Protein AF-C0B5C5-F1 (afdb_monomer_lite)

Foldseek 3Di:
DVVQLCVQQPCDPPDHHDDLVVSLVCVLVCVVHDDDVVVNVVCVVCSVVVNVVVVVVD

InterPro domains:
  IPR037522 HD-GYP domain [PS51832] (1-58)

pLDDT: mean 88.49, std 10.14, range [52.81, 96.75]

Secondary structure (DSSP, 8-state):
-HHHHHHHHSPBTTBPPPPHHHHHHHHHTTTT----HHHHHHHHHHHHHHHHHHHHH-

Sequence (58 aa):
MADVYDALVGKRVYKDAYSHEQAMKMILNGECGAFNPLLMEVLVEIRDKIKEEIRYEA

Radius of gyration: 11.28 Å; chains: 1; bounding box: 26×23×28 Å

Organism: NCBI:txid470146

Structure (mmCIF, N/CA/C/O backbone):
data_AF-C0B5C5-F1
#
_entry.id   AF-C0B5C5-F1
#
loop_
_atom_site.group_PDB
_atom_site.id
_atom_site.type_symbol
_atom_site.label_atom_id
_atom_site.label_alt_id
_atom_site.label_comp_id
_atom_site.label_asym_id
_atom_site.label_entity_id
_atom_site.label_seq_id
_atom_site.pdbx_PDB_ins_code
_atom_site.Cartn_x
_atom_site.Cartn_y
_atom_site.Cartn_z
_atom_site.occupancy
_atom_site.B_iso_or_equiv
_atom_site.auth_seq_id
_atom_site.auth_comp_id
_atom_site.au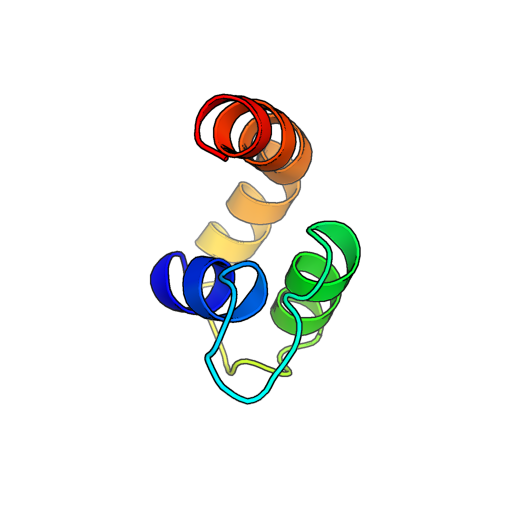th_asym_id
_atom_site.auth_atom_id
_atom_site.pdbx_PDB_model_num
ATOM 1 N N . MET A 1 1 ? -1.512 -5.829 -6.277 1.00 88.44 1 MET A N 1
ATOM 2 C CA . MET A 1 1 ? -1.212 -4.567 -5.565 1.00 88.44 1 MET A CA 1
ATOM 3 C C . MET A 1 1 ? -2.419 -4.121 -4.760 1.00 88.44 1 MET A C 1
ATOM 5 O O . MET A 1 1 ? -2.295 -4.106 -3.549 1.00 88.44 1 MET A O 1
ATOM 9 N N . ALA A 1 2 ? -3.567 -3.840 -5.391 1.00 90.75 2 ALA A N 1
ATOM 10 C CA . ALA A 1 2 ? -4.800 -3.474 -4.685 1.00 90.75 2 ALA A CA 1
ATOM 11 C C . ALA A 1 2 ? -5.196 -4.506 -3.611 1.00 90.75 2 ALA A C 1
ATOM 13 O O . ALA A 1 2 ? -5.256 -4.143 -2.447 1.00 90.75 2 ALA A O 1
ATOM 14 N N . ASP A 1 3 ? -5.291 -5.796 -3.958 1.00 90.75 3 ASP A N 1
ATOM 15 C CA . ASP A 1 3 ? -5.598 -6.864 -2.983 1.00 90.75 3 ASP A CA 1
ATOM 16 C C . ASP A 1 3 ? -4.601 -6.939 -1.823 1.00 90.75 3 ASP A C 1
ATOM 18 O O . ASP A 1 3 ? -4.952 -7.256 -0.693 1.00 90.75 3 ASP A O 1
ATOM 22 N N . VAL A 1 4 ? -3.326 -6.652 -2.098 1.00 92.50 4 VAL A N 1
ATOM 23 C CA . VAL A 1 4 ? -2.276 -6.641 -1.073 1.00 92.50 4 VAL A CA 1
ATOM 24 C C . VAL A 1 4 ? -2.478 -5.456 -0.140 1.00 92.50 4 VAL A C 1
ATOM 26 O O . VAL A 1 4 ? -2.393 -5.620 1.072 1.00 92.50 4 VAL A O 1
ATOM 29 N N . TYR A 1 5 ? -2.757 -4.281 -0.700 1.00 92.50 5 TYR A N 1
ATOM 30 C CA . TYR A 1 5 ? -3.050 -3.083 0.066 1.00 92.50 5 TYR A CA 1
ATOM 31 C C . TYR A 1 5 ? -4.306 -3.285 0.931 1.00 92.50 5 TYR A C 1
ATOM 33 O O . TYR A 1 5 ? -4.240 -3.069 2.139 1.00 92.50 5 TYR A O 1
ATOM 41 N N . ASP A 1 6 ? -5.399 -3.789 0.353 1.00 90.31 6 ASP A N 1
ATOM 42 C CA . ASP A 1 6 ? -6.642 -4.098 1.069 1.00 90.31 6 ASP A CA 1
ATOM 43 C C . ASP A 1 6 ? -6.404 -5.115 2.189 1.00 90.31 6 ASP A C 1
ATOM 45 O O . ASP A 1 6 ? -6.770 -4.899 3.339 1.00 90.31 6 ASP A O 1
ATOM 49 N N . ALA A 1 7 ? -5.641 -6.174 1.920 1.00 90.56 7 ALA A N 1
ATOM 50 C CA . ALA A 1 7 ? -5.302 -7.152 2.941 1.00 90.56 7 ALA A CA 1
ATOM 51 C C . ALA A 1 7 ? -4.426 -6.580 4.079 1.00 90.56 7 ALA A C 1
ATOM 53 O O . ALA A 1 7 ? -4.363 -7.200 5.149 1.00 90.56 7 ALA A O 1
ATOM 54 N N . LEU A 1 8 ? -3.706 -5.470 3.866 1.00 91.00 8 LEU A N 1
ATOM 55 C CA . LEU A 1 8 ? -2.902 -4.791 4.890 1.00 91.00 8 LEU A CA 1
ATOM 56 C C . LEU A 1 8 ? -3.744 -3.835 5.740 1.00 91.00 8 LEU A C 1
ATOM 58 O O . LEU A 1 8 ? -3.564 -3.819 6.957 1.00 91.00 8 LEU A O 1
ATOM 62 N N . VAL A 1 9 ? -4.641 -3.059 5.125 1.00 90.62 9 VAL A N 1
ATOM 63 C CA . VAL A 1 9 ? -5.498 -2.088 5.834 1.00 90.62 9 VAL A CA 1
ATOM 64 C C . VAL A 1 9 ? -6.824 -2.683 6.318 1.00 90.62 9 VAL A C 1
ATOM 66 O O . VAL A 1 9 ? -7.507 -2.094 7.151 1.00 90.62 9 VAL A O 1
ATOM 69 N N . GLY A 1 10 ? -7.184 -3.864 5.828 1.00 85.06 10 GLY A N 1
ATOM 70 C CA . GLY A 1 10 ? -8.358 -4.616 6.240 1.00 85.06 10 GLY A CA 1
ATOM 71 C C . GLY A 1 10 ? -8.165 -5.276 7.605 1.00 85.06 10 GLY A C 1
ATOM 72 O O . GLY A 1 10 ? -7.109 -5.837 7.920 1.00 85.06 10 GLY A O 1
ATOM 73 N N . LYS A 1 11 ? -9.212 -5.239 8.435 1.00 73.00 11 LYS A N 1
ATOM 74 C CA . LYS A 1 11 ? -9.206 -5.861 9.764 1.00 73.00 11 LYS A CA 1
ATOM 75 C C . LYS A 1 11 ? -9.256 -7.383 9.626 1.00 73.00 11 LYS A C 1
ATOM 77 O O . LYS A 1 11 ? -10.211 -7.931 9.081 1.00 73.00 11 LYS A O 1
ATOM 82 N N . ARG A 1 12 ? -8.252 -8.086 10.154 1.00 73.19 12 ARG A N 1
ATOM 83 C CA . ARG A 1 12 ? -8.241 -9.556 10.197 1.00 73.19 12 ARG A CA 1
ATOM 84 C C . ARG A 1 12 ? -8.673 -10.034 11.580 1.00 73.19 12 ARG A C 1
ATOM 86 O O . ARG A 1 12 ? -8.426 -9.367 12.578 1.00 73.19 12 ARG A O 1
ATOM 93 N N . VAL A 1 13 ? -9.263 -11.228 11.656 1.00 72.69 13 VAL A N 1
ATOM 94 C CA . VAL A 1 13 ? -9.774 -11.828 12.912 1.00 72.69 13 VAL A CA 1
ATOM 95 C C . VAL A 1 13 ? -8.704 -11.910 14.014 1.00 72.69 13 VAL A C 1
ATOM 97 O O . VAL A 1 13 ? -9.024 -11.843 15.195 1.00 72.69 13 VAL A O 1
ATOM 100 N N . TYR A 1 14 ? -7.433 -12.038 13.630 1.00 70.50 14 TYR A N 1
ATOM 101 C CA . TYR A 1 14 ? -6.297 -12.286 14.525 1.00 70.50 14 TYR A CA 1
ATOM 102 C C . TYR A 1 14 ? -5.205 -11.206 14.456 1.00 70.50 14 TYR A C 1
ATOM 104 O O . TYR A 1 14 ? -4.135 -11.383 15.037 1.00 70.50 14 TYR A O 1
ATOM 112 N N . LYS A 1 15 ? -5.420 -10.121 13.699 1.00 74.31 15 LYS A N 1
ATOM 113 C CA . LYS A 1 15 ? -4.412 -9.076 13.503 1.00 74.31 15 LYS A CA 1
ATOM 114 C C . LYS A 1 15 ? -5.071 -7.742 13.189 1.00 74.31 15 LYS A C 1
ATOM 116 O O . LYS A 1 15 ? -5.895 -7.656 12.276 1.00 74.31 15 LYS A O 1
ATOM 121 N N . ASP A 1 16 ? -4.654 -6.719 13.922 1.00 79.88 16 ASP A N 1
ATOM 122 C CA . ASP A 1 16 ? -5.082 -5.354 13.662 1.00 79.88 16 ASP A CA 1
ATOM 123 C C . ASP A 1 16 ? -4.629 -4.893 12.274 1.00 79.88 16 ASP A C 1
ATOM 125 O O . ASP A 1 16 ? -3.567 -5.282 11.775 1.00 79.88 16 ASP A O 1
ATOM 129 N N . ALA A 1 17 ? -5.471 -4.070 11.657 1.00 87.56 17 ALA A N 1
ATOM 130 C CA . ALA A 1 17 ? -5.175 -3.427 10.390 1.00 87.56 17 ALA A CA 1
ATOM 131 C C . ALA A 1 17 ? -3.933 -2.537 10.513 1.00 87.56 17 ALA A C 1
ATOM 133 O O . ALA A 1 17 ? -3.758 -1.815 11.500 1.00 87.56 17 ALA A O 1
ATOM 134 N N . TYR A 1 18 ? -3.092 -2.549 9.484 1.00 91.25 18 TYR A N 1
ATOM 135 C CA . TYR A 1 18 ? -2.059 -1.537 9.334 1.00 91.25 18 TYR A CA 1
ATOM 136 C C . TYR A 1 18 ? -2.692 -0.203 8.943 1.00 91.25 18 TYR A C 1
ATOM 138 O O . TYR A 1 18 ? -3.699 -0.148 8.238 1.00 91.25 18 TYR A O 1
ATOM 146 N N . SER A 1 19 ? -2.066 0.895 9.362 1.00 92.44 19 SER A N 1
ATOM 147 C CA . SER A 1 19 ? -2.434 2.211 8.837 1.00 92.44 19 SER A CA 1
ATOM 148 C C . SER A 1 19 ? -2.081 2.324 7.349 1.00 92.44 19 SER A C 1
ATOM 150 O O . SER A 1 19 ? -1.156 1.657 6.879 1.00 92.44 19 SER A O 1
ATOM 152 N N . HIS A 1 20 ? -2.760 3.225 6.627 1.00 93.06 20 HIS A N 1
ATOM 153 C CA . HIS A 1 20 ? -2.432 3.565 5.234 1.00 93.06 20 HIS A CA 1
ATOM 154 C C . HIS A 1 20 ? -0.924 3.802 5.049 1.00 93.06 20 HIS A C 1
ATOM 156 O O . HIS A 1 20 ? -0.296 3.176 4.202 1.00 93.06 20 HIS A O 1
ATOM 162 N N . GLU A 1 21 ? -0.318 4.633 5.903 1.00 93.94 21 GLU A N 1
ATOM 163 C CA . GLU A 1 21 ? 1.112 4.969 5.830 1.00 93.94 21 GLU A CA 1
ATOM 164 C C . GLU A 1 21 ? 2.011 3.734 5.968 1.00 93.94 21 GLU A C 1
ATOM 166 O O . GLU A 1 21 ? 3.007 3.586 5.258 1.00 93.94 21 GLU A O 1
ATOM 171 N N . GLN A 1 22 ? 1.655 2.821 6.875 1.00 94.19 22 GLN A N 1
ATOM 172 C CA . GLN A 1 22 ? 2.397 1.579 7.068 1.00 94.19 22 GLN A CA 1
ATOM 173 C C . GLN A 1 22 ? 2.244 0.649 5.864 1.00 94.19 22 GLN A C 1
ATOM 175 O O . GLN A 1 22 ? 3.249 0.130 5.386 1.00 94.19 22 GLN A O 1
ATOM 180 N N . ALA A 1 23 ? 1.028 0.480 5.341 1.00 94.00 23 ALA A N 1
ATOM 181 C CA . ALA A 1 23 ? 0.780 -0.349 4.165 1.00 94.00 23 ALA A CA 1
ATOM 182 C C . ALA A 1 23 ? 1.547 0.169 2.936 1.00 94.00 23 ALA A C 1
ATOM 184 O O . ALA A 1 23 ? 2.224 -0.603 2.256 1.00 94.00 23 ALA A O 1
ATOM 185 N N . MET A 1 24 ? 1.525 1.486 2.706 1.00 94.88 24 MET A N 1
ATOM 186 C CA . MET A 1 24 ? 2.286 2.130 1.633 1.00 94.88 24 MET A CA 1
ATOM 187 C C . MET A 1 24 ? 3.786 1.895 1.797 1.00 94.88 24 MET A C 1
ATOM 189 O O . MET A 1 24 ? 4.449 1.487 0.848 1.00 94.88 24 MET A O 1
ATOM 193 N N . LYS A 1 25 ? 4.327 2.080 3.007 1.00 95.75 25 LYS A N 1
ATOM 194 C CA . LYS A 1 25 ? 5.748 1.836 3.280 1.00 95.75 25 LYS A CA 1
ATOM 195 C C . LYS A 1 25 ? 6.149 0.386 2.993 1.00 95.75 25 LYS A C 1
ATOM 197 O O . LYS A 1 25 ? 7.158 0.166 2.332 1.00 95.75 25 LYS A O 1
ATOM 202 N N . MET A 1 26 ? 5.355 -0.587 3.440 1.00 94.94 26 MET A N 1
ATOM 203 C CA . MET A 1 26 ? 5.628 -2.012 3.209 1.00 94.94 26 MET A CA 1
ATOM 204 C C . MET A 1 26 ? 5.631 -2.359 1.714 1.00 94.94 26 MET A C 1
ATOM 206 O O . MET A 1 26 ? 6.523 -3.063 1.240 1.00 94.94 26 MET A O 1
ATOM 210 N N . ILE A 1 27 ? 4.669 -1.826 0.954 1.00 95.06 27 ILE A N 1
ATOM 211 C CA . ILE A 1 27 ? 4.587 -2.039 -0.496 1.00 95.06 27 ILE A CA 1
ATOM 212 C C . ILE A 1 27 ? 5.785 -1.398 -1.210 1.00 95.06 27 ILE A C 1
ATOM 214 O O . ILE A 1 27 ? 6.428 -2.057 -2.026 1.00 95.06 27 ILE A O 1
ATOM 218 N N . LEU A 1 28 ? 6.129 -0.148 -0.879 1.00 93.88 28 LEU A N 1
ATOM 219 C CA . LEU A 1 28 ? 7.241 0.589 -1.497 1.00 93.88 28 LEU A CA 1
ATOM 220 C C . LEU A 1 28 ? 8.615 -0.012 -1.176 1.00 93.88 28 LEU A C 1
ATOM 222 O O . LEU A 1 28 ? 9.510 0.029 -2.015 1.00 93.88 28 LEU A O 1
ATOM 226 N N . ASN A 1 29 ? 8.767 -0.618 0.001 1.00 94.94 29 ASN A N 1
ATOM 227 C CA . ASN A 1 29 ? 9.987 -1.318 0.401 1.00 94.94 29 ASN A CA 1
ATOM 228 C C . ASN A 1 29 ? 10.130 -2.717 -0.226 1.00 94.94 29 ASN A C 1
ATOM 230 O O . ASN A 1 29 ? 11.143 -3.379 -0.005 1.00 94.94 29 ASN A O 1
ATOM 234 N N . GLY A 1 30 ? 9.127 -3.198 -0.968 1.00 93.56 30 GLY A N 1
ATOM 235 C CA . GLY A 1 30 ? 9.133 -4.543 -1.549 1.00 93.56 30 GLY A CA 1
ATOM 236 C C . GLY A 1 30 ? 8.858 -5.665 -0.540 1.00 93.56 30 GLY A C 1
ATOM 237 O O . GLY A 1 30 ? 9.050 -6.838 -0.857 1.00 93.56 30 GLY A O 1
ATOM 238 N N . GLU A 1 31 ? 8.364 -5.343 0.661 1.00 95.00 31 GLU A N 1
ATOM 239 C CA . GLU A 1 31 ? 8.036 -6.330 1.705 1.00 95.00 31 GLU A CA 1
ATOM 240 C C . GLU A 1 31 ? 6.825 -7.197 1.321 1.00 95.00 31 GLU A C 1
ATOM 242 O O . GLU A 1 31 ? 6.590 -8.255 1.902 1.00 95.00 31 GLU A O 1
ATOM 247 N N . CYS A 1 32 ? 6.056 -6.761 0.320 1.00 93.06 32 CYS A N 1
ATOM 248 C CA . CYS A 1 32 ? 4.899 -7.475 -0.213 1.00 93.06 32 CYS A CA 1
ATOM 249 C C . CYS A 1 32 ? 5.145 -8.080 -1.607 1.00 93.06 32 CYS A C 1
ATOM 251 O O . CYS A 1 32 ? 4.190 -8.409 -2.313 1.00 93.06 32 CYS A O 1
ATOM 253 N N . GLY A 1 33 ? 6.416 -8.222 -1.996 1.00 91.25 33 GLY A N 1
ATOM 254 C CA . GLY A 1 33 ? 6.835 -8.722 -3.303 1.00 91.25 33 GLY A CA 1
ATOM 255 C C . GLY A 1 33 ? 7.138 -7.611 -4.307 1.00 91.25 33 GLY A C 1
ATOM 256 O O . GLY A 1 33 ? 7.204 -6.431 -3.967 1.00 91.25 33 GLY A O 1
ATOM 257 N N . ALA A 1 34 ? 7.345 -8.006 -5.564 1.00 92.62 34 ALA A N 1
ATOM 258 C CA . ALA A 1 34 ? 7.622 -7.087 -6.660 1.00 92.62 34 ALA A CA 1
ATOM 259 C C . ALA A 1 34 ? 6.335 -6.744 -7.420 1.00 92.62 34 ALA A C 1
ATOM 261 O O . ALA A 1 34 ? 5.563 -7.628 -7.796 1.00 92.62 34 ALA A O 1
ATOM 262 N N . PHE A 1 35 ? 6.137 -5.458 -7.692 1.00 94.56 35 PHE A N 1
ATOM 263 C CA . PHE A 1 35 ? 5.071 -4.966 -8.559 1.00 94.56 35 PHE A CA 1
ATOM 264 C C . PHE A 1 35 ? 5.663 -4.284 -9.790 1.00 94.56 35 PHE A C 1
ATOM 266 O O . PHE A 1 35 ? 6.845 -3.945 -9.826 1.00 94.56 35 PHE A O 1
ATOM 273 N N . ASN A 1 36 ? 4.830 -4.084 -10.811 1.00 95.44 36 ASN A N 1
ATOM 274 C CA . ASN A 1 36 ? 5.224 -3.335 -11.998 1.00 95.44 36 ASN A CA 1
ATOM 275 C C . ASN A 1 36 ? 5.681 -1.913 -11.590 1.00 95.44 36 ASN A C 1
ATOM 277 O O . ASN A 1 36 ? 4.897 -1.224 -10.933 1.00 95.44 36 ASN A O 1
ATOM 281 N N . PRO A 1 37 ? 6.887 -1.458 -11.987 1.00 94.19 37 PRO A N 1
ATOM 282 C CA . PRO A 1 37 ? 7.404 -0.131 -11.643 1.00 94.19 37 PRO A CA 1
ATOM 283 C C . PRO A 1 37 ? 6.452 1.019 -11.989 1.00 94.19 37 PRO A C 1
ATOM 285 O O . PRO A 1 37 ? 6.270 1.917 -11.175 1.00 94.19 37 PRO A O 1
ATOM 288 N N . LEU A 1 38 ? 5.753 0.942 -13.127 1.00 95.81 38 LEU A N 1
ATOM 289 C CA . LEU A 1 38 ? 4.778 1.962 -13.524 1.00 95.81 38 LEU A CA 1
ATOM 290 C C . LEU A 1 38 ? 3.606 2.044 -12.536 1.00 95.81 38 LEU A C 1
ATOM 292 O O . LEU A 1 38 ? 3.134 3.126 -12.204 1.00 95.81 38 LEU A O 1
ATOM 296 N N . LEU A 1 39 ? 3.143 0.899 -12.027 1.00 93.75 39 LEU A N 1
ATOM 297 C CA . LEU A 1 39 ? 2.086 0.881 -11.013 1.00 93.75 39 LEU A CA 1
ATOM 298 C C . LEU A 1 39 ? 2.585 1.428 -9.675 1.00 93.75 39 LEU A C 1
ATOM 300 O O . LEU A 1 39 ? 1.798 2.013 -8.941 1.00 93.75 39 LEU A O 1
ATOM 304 N N . MET A 1 40 ? 3.868 1.247 -9.357 1.00 95.12 40 MET A N 1
ATOM 305 C CA . MET A 1 40 ? 4.469 1.804 -8.143 1.00 95.12 40 MET A CA 1
ATOM 306 C C . MET A 1 40 ? 4.539 3.330 -8.208 1.00 95.12 40 MET A C 1
ATOM 308 O O . MET A 1 40 ? 4.208 3.991 -7.228 1.00 95.12 40 MET A O 1
ATOM 312 N N . GLU A 1 41 ? 4.908 3.888 -9.361 1.00 95.88 41 GLU A N 1
ATOM 313 C CA . GLU A 1 41 ? 4.908 5.337 -9.595 1.00 95.88 41 GLU A CA 1
ATOM 314 C C . GLU A 1 41 ? 3.502 5.925 -9.445 1.00 95.88 41 GLU A C 1
ATOM 316 O O . GLU A 1 41 ? 3.299 6.847 -8.654 1.00 95.88 41 GLU A O 1
ATOM 321 N N . VAL A 1 42 ? 2.515 5.327 -10.122 1.00 95.81 42 VAL A N 1
ATOM 322 C CA . VAL A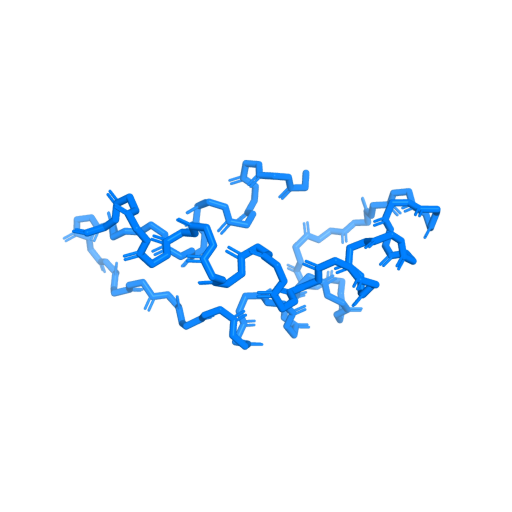 1 42 ? 1.1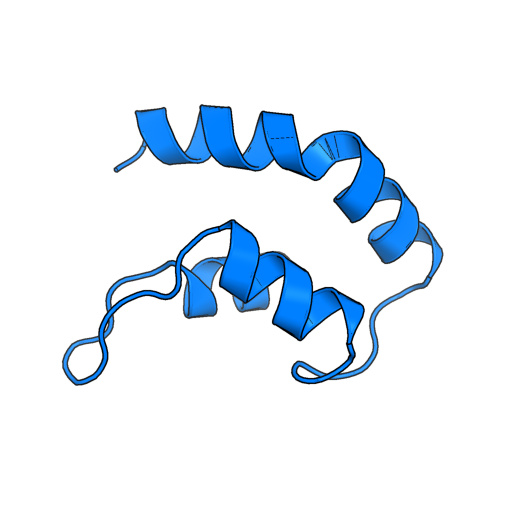13 5.759 -10.022 1.00 95.81 42 VAL A CA 1
ATOM 323 C C . VAL A 1 42 ? 0.611 5.642 -8.585 1.00 95.81 42 VAL A C 1
ATOM 325 O O . VAL A 1 42 ? -0.017 6.571 -8.088 1.00 95.81 42 VAL A O 1
ATOM 328 N N . LEU A 1 43 ? 0.919 4.546 -7.883 1.00 94.50 43 LEU A N 1
ATOM 329 C CA . LEU A 1 43 ? 0.521 4.344 -6.488 1.00 94.50 43 LEU A 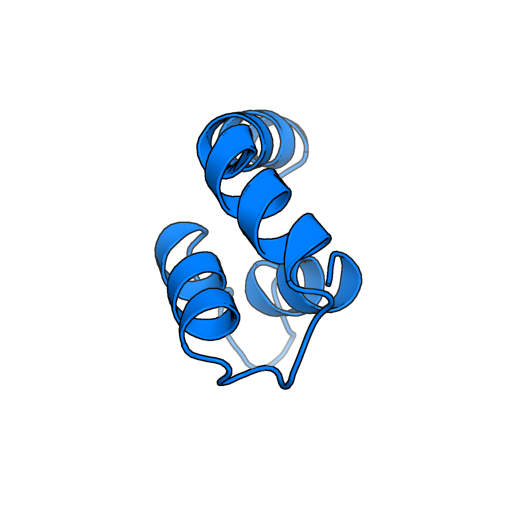CA 1
ATOM 330 C C . LEU A 1 43 ? 1.039 5.468 -5.577 1.00 94.50 43 LEU A C 1
ATOM 332 O O . LEU A 1 43 ? 0.304 5.926 -4.703 1.00 94.50 43 LEU A O 1
ATOM 336 N N . VAL A 1 44 ? 2.279 5.923 -5.777 1.00 95.06 44 VAL A N 1
ATOM 337 C CA . VAL A 1 44 ? 2.842 7.057 -5.027 1.00 95.06 44 VAL A CA 1
ATOM 338 C C . VAL A 1 44 ? 2.092 8.349 -5.342 1.00 95.06 44 VAL A C 1
ATOM 340 O O . VAL A 1 44 ? 1.793 9.102 -4.417 1.00 95.06 44 VAL A O 1
ATOM 343 N N . GLU A 1 45 ? 1.763 8.589 -6.612 1.00 96.75 45 GLU A N 1
ATOM 344 C CA . GLU A 1 45 ? 1.043 9.787 -7.057 1.00 96.75 45 GLU A CA 1
ATOM 345 C C . GLU A 1 45 ? -0.376 9.869 -6.474 1.00 96.75 45 GLU A C 1
ATOM 347 O O . GLU A 1 45 ? -0.823 10.942 -6.068 1.00 96.75 45 GLU A O 1
ATOM 352 N N . ILE A 1 46 ? -1.085 8.739 -6.391 1.00 95.50 46 ILE A N 1
ATOM 353 C CA . ILE A 1 46 ? -2.492 8.707 -5.960 1.00 95.50 46 ILE A CA 1
ATOM 354 C C . ILE A 1 46 ? -2.693 8.330 -4.487 1.00 95.50 46 ILE A C 1
ATOM 356 O O . ILE A 1 46 ? -3.838 8.207 -4.054 1.00 95.50 46 ILE A O 1
ATOM 360 N N . ARG A 1 47 ? -1.626 8.144 -3.699 1.00 93.38 47 ARG A N 1
ATOM 361 C CA . ARG A 1 47 ? -1.719 7.624 -2.319 1.00 93.38 47 ARG A CA 1
ATOM 362 C C . ARG A 1 47 ? -2.678 8.413 -1.423 1.00 93.38 47 ARG A C 1
ATOM 364 O O . ARG A 1 47 ? -3.464 7.817 -0.693 1.00 93.38 47 ARG A O 1
ATOM 371 N N . ASP A 1 48 ? -2.659 9.740 -1.529 1.00 93.50 48 ASP A N 1
ATOM 372 C CA . ASP A 1 48 ? -3.480 10.608 -0.685 1.00 93.50 48 ASP A CA 1
ATOM 373 C C . ASP A 1 48 ? -4.959 10.500 -1.081 1.00 93.50 48 ASP A C 1
ATOM 375 O O . ASP A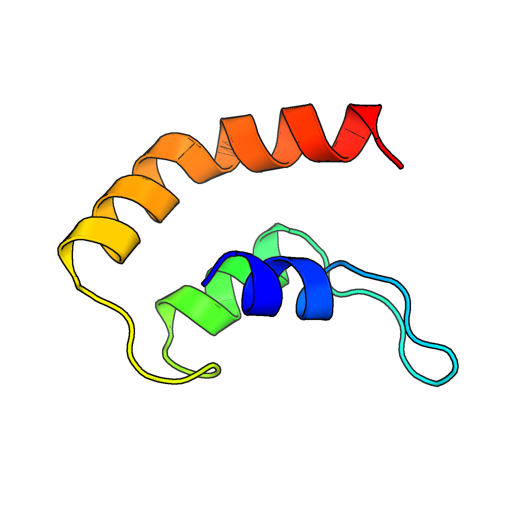 1 48 ? -5.821 10.407 -0.212 1.00 93.50 48 ASP A O 1
ATOM 379 N N . LYS A 1 49 ? -5.242 10.362 -2.385 1.00 93.81 49 LYS A N 1
ATOM 380 C CA . LYS A 1 49 ? -6.594 10.080 -2.889 1.00 93.81 49 LYS A CA 1
ATOM 381 C C . LYS A 1 49 ? -7.103 8.730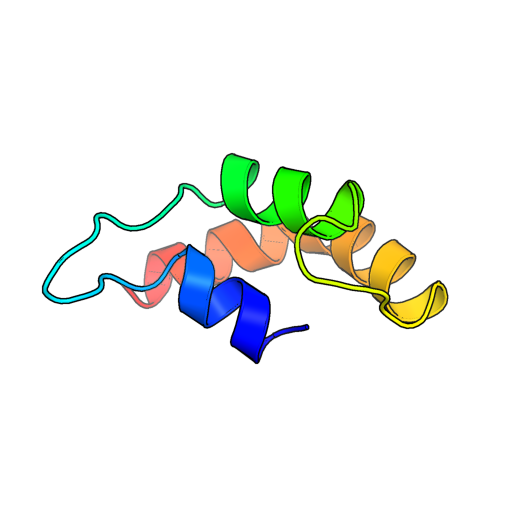 -2.387 1.00 93.81 49 LYS A C 1
ATOM 383 O O . LYS A 1 49 ? -8.227 8.642 -1.916 1.00 93.81 49 LYS A O 1
ATOM 388 N N . ILE A 1 50 ? -6.266 7.687 -2.417 1.00 91.75 50 ILE A N 1
ATOM 389 C CA . ILE A 1 50 ? -6.625 6.361 -1.877 1.00 91.75 50 ILE A CA 1
ATOM 390 C C . ILE A 1 50 ? -7.003 6.469 -0.393 1.00 91.75 50 ILE A C 1
ATOM 392 O O . ILE A 1 50 ? -7.978 5.867 0.050 1.00 91.75 50 ILE A O 1
ATOM 396 N N . LYS A 1 51 ? -6.236 7.234 0.388 1.00 89.88 51 LYS A N 1
ATOM 397 C CA . LYS A 1 51 ? -6.497 7.443 1.816 1.00 89.88 51 LYS A CA 1
ATOM 398 C C . LYS A 1 51 ? -7.818 8.168 2.073 1.00 89.88 51 LYS A C 1
ATOM 400 O O . LYS A 1 51 ? -8.482 7.857 3.061 1.00 89.88 51 LYS A O 1
ATOM 405 N N . GLU A 1 52 ? -8.165 9.137 1.230 1.00 90.44 52 GLU A N 1
ATOM 406 C CA . GLU A 1 52 ? -9.438 9.855 1.301 1.00 90.44 52 GLU A CA 1
ATOM 407 C C . GLU A 1 52 ? -10.613 8.930 0.980 1.00 90.44 52 GLU A C 1
ATOM 409 O O . GLU A 1 52 ? -11.504 8.803 1.813 1.00 90.44 52 GLU A O 1
ATOM 414 N N . GLU A 1 53 ? -10.573 8.217 -0.147 1.00 87.31 53 GLU A N 1
ATOM 415 C CA . GLU A 1 53 ? -11.655 7.321 -0.588 1.00 87.31 53 GLU A CA 1
ATOM 416 C C . GLU A 1 53 ? -11.932 6.197 0.425 1.00 87.31 53 GLU A C 1
ATOM 418 O O . GLU A 1 53 ? -13.070 5.981 0.834 1.00 87.31 53 GLU A O 1
ATOM 423 N N . ILE A 1 54 ? -10.887 5.546 0.947 1.00 80.94 54 ILE A N 1
ATOM 424 C CA . ILE A 1 54 ? -11.045 4.448 1.920 1.00 80.94 54 ILE A CA 1
ATOM 425 C C . ILE A 1 54 ? -11.625 4.933 3.251 1.00 80.94 54 ILE A C 1
ATOM 427 O O . ILE A 1 54 ? -12.295 4.181 3.956 1.00 80.94 54 ILE A O 1
ATOM 431 N N . ARG A 1 55 ? -11.406 6.202 3.611 1.00 72.38 55 ARG A N 1
ATOM 432 C CA . ARG A 1 55 ? -12.021 6.795 4.804 1.00 72.38 55 ARG A CA 1
ATOM 433 C C . ARG A 1 55 ? -13.533 6.950 4.684 1.00 72.38 55 ARG A C 1
ATOM 435 O O . ARG A 1 55 ? -14.182 7.041 5.720 1.00 72.38 55 ARG A O 1
ATOM 442 N N . TYR A 1 56 ? -14.070 7.024 3.469 1.00 60.75 56 TYR A N 1
ATOM 443 C CA . TYR A 1 56 ? -15.511 7.097 3.238 1.00 60.75 56 TYR A CA 1
ATOM 444 C C . TYR A 1 56 ? -16.180 5.716 3.222 1.00 60.75 56 TYR A C 1
ATOM 446 O O . TYR A 1 56 ? -17.389 5.638 3.425 1.00 60.75 56 TYR A O 1
ATOM 454 N N . GLU A 1 57 ? -15.415 4.642 3.011 1.00 55.84 57 GLU A N 1
ATOM 455 C CA . GLU A 1 57 ? -15.927 3.265 2.941 1.00 55.84 57 GLU A CA 1
ATOM 456 C C . GLU A 1 57 ? -15.847 2.487 4.273 1.00 55.84 57 GLU A C 1
ATOM 458 O O . GLU A 1 57 ? -16.487 1.441 4.398 1.00 55.84 57 GLU A O 1
ATOM 463 N N . ALA A 1 58 ? -15.088 2.982 5.262 1.00 52.81 58 ALA A N 1
ATOM 464 C CA . ALA A 1 58 ? -14.876 2.353 6.577 1.00 52.81 58 ALA A CA 1
ATOM 465 C C . ALA A 1 58 ? -15.814 2.884 7.675 1.00 52.81 58 ALA A C 1
ATOM 467 O O . ALA A 1 58 ? -16.267 2.054 8.500 1.00 52.81 58 ALA A O 1
#